Protein AF-W1XE69-F1 (afdb_monomer)

InterPro domains:
  IPR000795 Translational (tr)-type GTP-binding domain [PF00009] (1-71)
  IPR000795 Translational (tr)-type GTP-binding domain [PS51722] (1-72)
  IPR005225 Small GTP-binding domain [TIGR00231] (7-72)
  IPR027417 P-loop containing nucleoside triphosphate hydrolase [G3DSA:3.40.50.300] (1-72)
  IPR027417 P-loop containing nucleoside triphosphate hydrolase [SSF52540] (1-72)

Solvent-accessible surface area (backbone atoms only — not comparable to full-atom values): 4602 Å² total; per-residue (Å²): 137,59,88,59,72,44,78,50,73,50,75,54,92,97,41,83,46,76,47,74,46,64,39,84,47,79,93,38,48,71,57,37,56,61,56,54,78,76,46,85,55,47,78,53,87,67,49,88,88,75,44,86,45,73,65,55,53,53,52,52,50,50,37,57,76,70,68,37,53,69,48,113

Sequence (72 aa):
ITIQTGITSFQWENTKVNIIDTPGHMDFLAEVYRSLSVLDGAILLISAKDGVQAQTRILFHALRKMGIPTIF

Radius of gyration: 12.82 Å; Cα contacts (8 Å, |Δi|>4): 80; chains: 1; bounding box: 34×25×32 Å

Structure (mmCIF, N/CA/C/O backbone):
data_AF-W1XE69-F1
#
_entry.id   AF-W1XE69-F1
#
loop_
_atom_site.group_PDB
_atom_site.id
_atom_site.type_symbol
_atom_site.label_atom_id
_atom_site.label_alt_id
_atom_site.l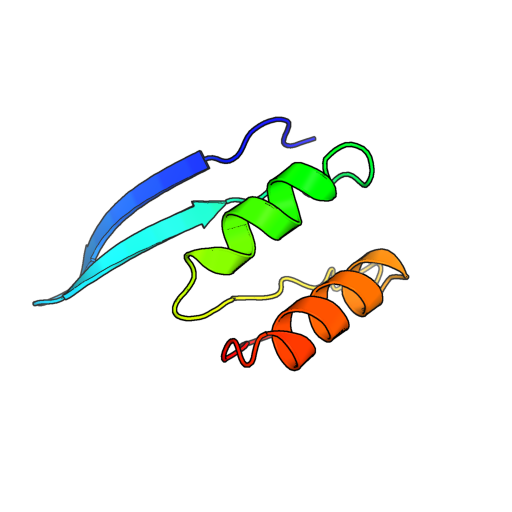abel_comp_id
_atom_site.label_asym_id
_atom_site.label_entity_id
_atom_site.label_seq_id
_atom_site.pdbx_PDB_ins_code
_atom_site.Cartn_x
_atom_site.Cartn_y
_atom_site.Cartn_z
_atom_site.occupancy
_atom_site.B_iso_or_equiv
_atom_site.auth_seq_id
_atom_site.auth_comp_id
_atom_site.auth_asym_id
_atom_site.auth_atom_id
_atom_site.pdbx_PDB_model_num
ATOM 1 N N . ILE A 1 1 ? 8.304 14.336 -5.252 1.00 45.16 1 ILE A N 1
ATOM 2 C CA . ILE A 1 1 ? 9.007 13.149 -4.713 1.00 45.16 1 ILE A CA 1
ATOM 3 C C . ILE A 1 1 ? 8.609 13.052 -3.248 1.00 45.16 1 ILE A C 1
ATOM 5 O O . ILE A 1 1 ? 8.957 13.955 -2.498 1.00 45.16 1 ILE A O 1
ATOM 9 N N . THR A 1 2 ? 7.813 12.049 -2.872 1.00 45.84 2 THR A N 1
ATOM 10 C CA . THR A 1 2 ? 7.454 11.777 -1.467 1.00 45.84 2 THR A CA 1
ATOM 11 C C . THR A 1 2 ? 8.512 10.843 -0.888 1.00 45.84 2 THR A C 1
ATOM 13 O O . THR A 1 2 ? 8.795 9.811 -1.492 1.00 45.84 2 THR A O 1
ATOM 16 N N . ILE A 1 3 ? 9.134 11.242 0.224 1.00 56.38 3 ILE A N 1
ATOM 17 C CA . ILE A 1 3 ? 10.352 10.613 0.772 1.00 56.38 3 ILE A CA 1
ATOM 18 C C . ILE A 1 3 ? 10.053 9.790 2.042 1.00 56.38 3 ILE A C 1
ATOM 20 O O . ILE A 1 3 ? 10.843 8.928 2.401 1.00 56.38 3 ILE A O 1
ATOM 24 N N . GLN A 1 4 ? 8.915 10.013 2.713 1.00 54.81 4 GLN A N 1
ATOM 25 C CA . GLN A 1 4 ? 8.540 9.310 3.947 1.00 54.81 4 GLN A CA 1
ATOM 26 C C . GLN A 1 4 ? 7.061 8.950 3.964 1.00 54.81 4 GLN A C 1
ATOM 28 O O . GLN A 1 4 ? 6.244 9.672 3.390 1.00 54.81 4 GLN A O 1
ATOM 33 N N . THR A 1 5 ? 6.730 7.863 4.665 1.00 59.09 5 THR A N 1
ATOM 34 C CA . THR A 1 5 ? 5.337 7.484 4.895 1.00 59.09 5 THR A CA 1
ATOM 35 C C . THR A 1 5 ? 4.624 8.533 5.761 1.00 59.09 5 THR A C 1
ATOM 37 O O . THR A 1 5 ? 5.003 8.748 6.914 1.00 59.09 5 THR A O 1
ATOM 40 N N . GLY A 1 6 ? 3.588 9.185 5.229 1.00 73.75 6 GLY A N 1
ATOM 41 C CA . GLY A 1 6 ? 2.752 10.136 5.967 1.00 73.75 6 GLY A CA 1
ATOM 42 C C . GLY A 1 6 ? 1.549 9.439 6.599 1.00 73.75 6 GLY A C 1
ATOM 43 O O . GLY A 1 6 ? 0.897 8.633 5.944 1.00 73.75 6 GLY A O 1
ATOM 44 N N . ILE A 1 7 ? 1.225 9.746 7.858 1.00 82.50 7 ILE A N 1
ATOM 45 C CA . ILE A 1 7 ? 0.003 9.244 8.506 1.00 82.50 7 ILE A CA 1
ATOM 46 C C . ILE A 1 7 ? -0.912 10.427 8.800 1.00 82.50 7 ILE A C 1
ATOM 48 O O . ILE A 1 7 ? -0.502 11.394 9.438 1.00 82.50 7 ILE A O 1
ATOM 52 N N . THR A 1 8 ? -2.157 10.351 8.342 1.00 88.38 8 THR A N 1
ATOM 53 C CA . THR A 1 8 ? -3.211 11.312 8.687 1.00 88.38 8 THR A CA 1
ATOM 54 C C . THR A 1 8 ? -4.448 10.558 9.138 1.00 88.38 8 THR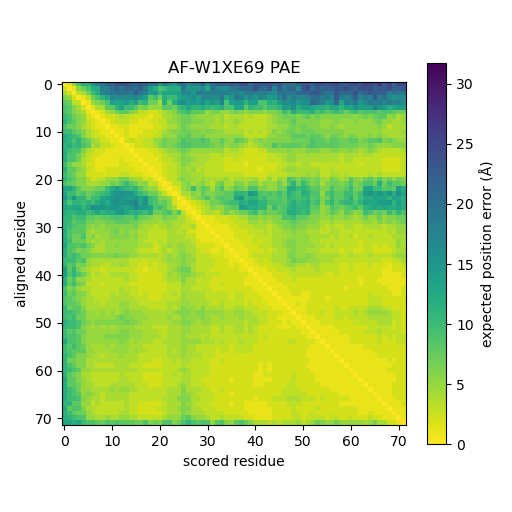 A C 1
ATOM 56 O O . THR A 1 8 ? -4.827 9.557 8.536 1.00 88.38 8 THR A O 1
ATOM 59 N N . SER A 1 9 ? -5.096 11.046 10.190 1.00 91.50 9 SER A N 1
ATOM 60 C CA . SER A 1 9 ? -6.318 10.447 10.717 1.00 91.50 9 SER A CA 1
ATOM 61 C C . SER A 1 9 ? -7.419 11.490 10.788 1.00 91.50 9 SER A C 1
ATOM 63 O O . SER A 1 9 ? -7.178 12.624 11.196 1.00 91.50 9 SER A O 1
ATOM 65 N N . PHE A 1 10 ? -8.635 11.090 10.443 1.00 92.12 10 PHE A N 1
ATOM 66 C CA . PHE A 1 10 ? -9.827 11.918 10.596 1.00 92.12 10 PHE A CA 1
ATOM 67 C C . PHE A 1 10 ? -11.034 11.052 10.958 1.00 92.12 10 PHE A C 1
ATOM 69 O O . PHE A 1 10 ? -11.001 9.825 10.848 1.00 92.12 10 PHE A O 1
ATOM 76 N N . GLN A 1 11 ? -12.091 11.696 11.442 1.00 95.94 11 GLN A N 1
ATOM 77 C CA . GLN A 1 11 ? -13.381 11.052 11.669 1.00 95.94 11 GLN A CA 1
ATOM 78 C C . GLN A 1 11 ? -14.278 11.307 10.465 1.00 95.94 11 GLN A C 1
ATOM 80 O O . GLN A 1 11 ? -14.427 12.453 10.038 1.00 95.94 11 GLN A O 1
ATOM 85 N N . TRP A 1 12 ? -14.874 10.246 9.936 1.00 93.94 12 TRP A N 1
ATOM 86 C CA . TRP A 1 12 ? -15.941 10.326 8.952 1.00 93.94 12 TRP A CA 1
ATOM 87 C C . TRP A 1 12 ? -17.168 9.620 9.516 1.00 93.94 12 TRP A C 1
ATOM 89 O O . TRP A 1 12 ? -17.131 8.417 9.777 1.00 93.94 12 TRP A O 1
ATOM 99 N N . GLU A 1 13 ? -18.239 10.380 9.745 1.00 94.62 13 GLU A N 1
ATOM 100 C CA . GLU A 1 13 ? -19.423 9.911 10.472 1.00 94.62 13 GLU A CA 1
ATOM 101 C C . GLU A 1 13 ? -19.039 9.285 11.829 1.00 94.62 13 GLU A C 1
ATOM 103 O O . GLU A 1 13 ? -18.469 9.969 12.676 1.00 94.62 13 GLU A O 1
ATOM 108 N N . ASN A 1 14 ? -19.326 7.995 12.037 1.00 95.81 14 ASN A N 1
ATOM 109 C CA . ASN A 1 14 ? -18.974 7.248 13.248 1.00 95.81 14 ASN A CA 1
ATOM 110 C C . ASN A 1 14 ? -17.748 6.327 13.053 1.00 95.81 14 ASN A C 1
ATOM 112 O O . ASN A 1 14 ? -17.576 5.355 13.788 1.00 95.81 14 ASN A O 1
ATOM 116 N N . THR A 1 15 ? -16.923 6.590 12.033 1.00 95.00 15 THR A N 1
ATOM 117 C CA . TH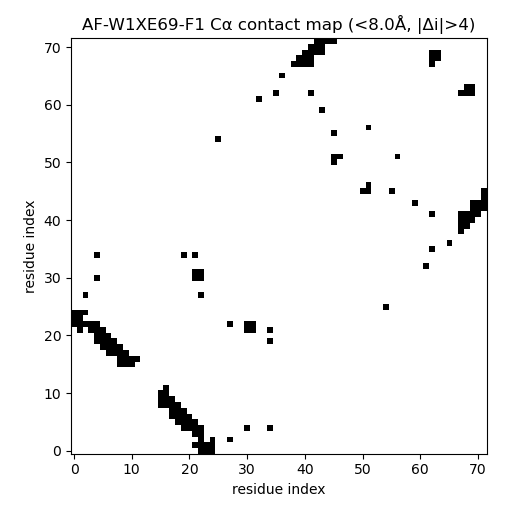R A 1 15 ? -15.760 5.765 11.672 1.00 95.00 15 THR A CA 1
ATOM 118 C C . THR A 1 15 ? -14.471 6.581 11.688 1.00 95.00 15 THR A C 1
ATOM 120 O O . THR A 1 15 ? -14.327 7.575 10.972 1.00 95.00 15 THR A O 1
ATOM 123 N N . LYS A 1 16 ? -13.478 6.109 12.452 1.00 94.81 16 LYS A N 1
ATOM 124 C CA . LYS A 1 16 ? -12.118 6.657 12.412 1.00 94.81 16 LYS A CA 1
ATOM 125 C C . LYS A 1 16 ? -11.393 6.122 11.183 1.00 94.81 16 LYS A C 1
ATOM 127 O O . LYS A 1 16 ? -11.157 4.921 11.085 1.00 94.81 16 LYS A O 1
ATOM 132 N N . VAL A 1 17 ? -10.974 7.016 10.299 1.00 94.19 17 VAL A N 1
ATOM 133 C CA . VAL A 1 17 ? -10.211 6.677 9.096 1.00 94.19 17 VAL A CA 1
ATOM 134 C C . VAL A 1 17 ? -8.749 7.055 9.308 1.00 94.19 17 VAL A C 1
ATOM 136 O O . VAL A 1 17 ? -8.448 8.162 9.758 1.00 94.19 17 VAL A O 1
ATOM 139 N N . ASN A 1 18 ? -7.837 6.134 8.990 1.00 92.81 18 ASN A N 1
ATOM 140 C CA . ASN A 1 18 ? -6.395 6.377 8.983 1.00 92.81 18 ASN A CA 1
ATOM 141 C C . ASN A 1 18 ? -5.883 6.215 7.553 1.00 92.81 18 ASN A C 1
ATOM 143 O O . ASN A 1 18 ? -6.053 5.159 6.951 1.00 92.81 18 ASN A O 1
ATOM 147 N N . ILE A 1 19 ? -5.257 7.259 7.023 1.00 91.00 19 ILE A N 1
ATOM 148 C CA . ILE A 1 19 ? -4.594 7.244 5.725 1.00 91.00 19 ILE A CA 1
ATOM 149 C C . ILE A 1 19 ? -3.099 7.085 5.963 1.00 91.00 19 ILE A C 1
ATOM 151 O O . ILE A 1 19 ? -2.503 7.848 6.726 1.00 91.00 19 ILE A O 1
ATOM 155 N N . ILE A 1 20 ? -2.520 6.101 5.281 1.00 88.31 20 ILE A N 1
ATOM 156 C CA . ILE A 1 20 ? -1.081 5.877 5.199 1.00 88.31 20 ILE A CA 1
ATOM 157 C C . ILE A 1 20 ? -0.660 6.214 3.768 1.00 88.31 20 ILE A C 1
ATOM 159 O O . ILE A 1 20 ? -0.984 5.481 2.837 1.00 88.31 20 ILE A O 1
ATOM 163 N N . ASP A 1 21 ? 0.033 7.334 3.594 1.00 83.81 21 ASP A N 1
ATOM 164 C CA . ASP A 1 21 ? 0.640 7.721 2.321 1.00 83.81 21 ASP A CA 1
ATOM 165 C C . ASP A 1 21 ? 1.996 7.032 2.197 1.00 83.81 21 ASP A C 1
ATOM 167 O O . ASP A 1 21 ? 2.869 7.267 3.024 1.00 83.81 21 ASP A O 1
ATOM 171 N N . THR A 1 22 ? 2.176 6.156 1.212 1.00 75.25 22 THR A N 1
ATOM 172 C CA . THR A 1 22 ? 3.429 5.412 1.022 1.00 75.25 22 THR A CA 1
ATOM 173 C C . THR A 1 22 ? 4.339 6.103 0.003 1.00 75.25 22 THR A C 1
ATOM 175 O O . THR A 1 22 ? 3.840 6.572 -1.021 1.00 75.25 22 THR A O 1
ATOM 178 N N . PRO A 1 23 ? 5.673 6.099 0.183 1.00 69.94 23 PRO A N 1
ATOM 179 C CA . PRO A 1 23 ? 6.598 6.638 -0.812 1.00 69.94 23 PRO A CA 1
ATOM 180 C C . PRO A 1 23 ? 6.421 5.983 -2.193 1.00 69.94 23 PRO A C 1
ATOM 182 O O . PRO A 1 23 ? 6.370 4.763 -2.314 1.00 69.94 23 PRO A O 1
ATOM 185 N N . GLY A 1 24 ? 6.362 6.792 -3.253 1.00 66.12 24 GLY A N 1
ATOM 186 C CA . GLY A 1 24 ? 6.147 6.315 -4.628 1.00 66.12 24 GLY A CA 1
ATOM 187 C C . GLY A 1 24 ? 7.420 5.984 -5.416 1.00 66.12 24 GLY A C 1
ATOM 188 O O . GLY A 1 24 ? 7.330 5.734 -6.614 1.00 66.12 24 GLY A O 1
ATOM 189 N N . HIS A 1 25 ? 8.603 6.048 -4.794 1.00 70.44 25 HIS A N 1
ATOM 190 C CA . HIS A 1 25 ? 9.888 5.813 -5.465 1.00 70.44 25 HIS A CA 1
ATOM 191 C C . HIS A 1 25 ? 10.451 4.423 -5.129 1.00 70.44 25 HIS A C 1
ATOM 193 O O . HIS A 1 25 ? 10.373 3.976 -3.985 1.00 70.44 25 HIS A O 1
ATOM 199 N N . MET A 1 26 ? 11.061 3.759 -6.118 1.00 62.41 26 MET A N 1
ATOM 200 C CA . MET A 1 26 ? 11.567 2.377 -6.020 1.00 62.41 26 MET A CA 1
ATOM 201 C C . MET A 1 26 ? 12.595 2.162 -4.902 1.00 62.41 26 MET A C 1
ATOM 203 O O . MET A 1 26 ? 12.670 1.069 -4.343 1.00 62.41 26 MET A O 1
ATOM 207 N N . ASP A 1 27 ? 13.338 3.204 -4.539 1.00 68.06 27 ASP A N 1
ATOM 208 C CA . ASP A 1 27 ? 14.343 3.147 -3.468 1.00 68.06 27 ASP A CA 1
ATOM 209 C C . ASP A 1 27 ? 13.730 2.881 -2.081 1.00 68.06 27 ASP A C 1
ATOM 211 O O . ASP A 1 27 ? 14.430 2.469 -1.161 1.00 68.06 27 ASP A O 1
ATOM 215 N N . PHE A 1 28 ? 12.413 3.055 -1.933 1.00 70.94 28 PHE A N 1
ATOM 216 C CA . PHE A 1 28 ? 11.685 2.879 -0.673 1.00 70.94 28 PHE A CA 1
ATOM 217 C C . PHE A 1 28 ? 10.781 1.646 -0.675 1.00 70.94 28 PHE A C 1
ATOM 219 O O . PHE A 1 28 ? 9.891 1.520 0.164 1.00 70.94 28 PHE A O 1
ATOM 226 N N . LEU A 1 29 ? 11.010 0.699 -1.590 1.00 75.06 29 LEU A N 1
ATOM 227 C CA . LEU A 1 29 ? 10.157 -0.477 -1.745 1.00 75.06 29 LEU A CA 1
ATOM 228 C C . LEU A 1 29 ? 10.006 -1.267 -0.431 1.00 75.06 29 LEU A C 1
ATOM 230 O O . LEU A 1 29 ? 8.899 -1.662 -0.078 1.00 75.06 29 LEU A O 1
ATOM 234 N N . ALA A 1 30 ? 11.084 -1.438 0.339 1.00 80.62 30 ALA A N 1
ATOM 235 C CA . ALA A 1 30 ? 11.033 -2.114 1.638 1.00 80.62 30 ALA A CA 1
ATOM 236 C C . ALA A 1 30 ? 10.100 -1.409 2.644 1.00 80.62 30 ALA A C 1
ATOM 238 O O . ALA A 1 30 ? 9.372 -2.071 3.385 1.00 80.62 30 ALA A O 1
ATOM 239 N N . GLU A 1 31 ? 10.085 -0.074 2.648 1.00 79.62 31 GLU A N 1
ATOM 240 C CA . GLU A 1 31 ? 9.186 0.711 3.495 1.00 79.62 31 GLU A CA 1
ATOM 241 C C . GLU A 1 31 ? 7.736 0.582 3.026 1.00 79.62 31 GLU A C 1
ATOM 243 O O . GLU A 1 31 ? 6.854 0.360 3.852 1.00 79.62 31 GLU A O 1
ATOM 248 N N . VAL A 1 32 ? 7.501 0.613 1.709 1.00 82.00 32 VAL A N 1
ATOM 249 C CA . VAL A 1 32 ? 6.179 0.367 1.120 1.00 82.00 32 VAL A CA 1
ATOM 250 C C . VAL A 1 32 ? 5.644 -0.991 1.574 1.00 82.00 32 VAL A C 1
ATOM 252 O O . VAL A 1 32 ? 4.555 -1.047 2.137 1.00 82.00 32 VAL A O 1
ATOM 255 N N . TYR A 1 33 ? 6.417 -2.074 1.430 1.00 84.94 33 TY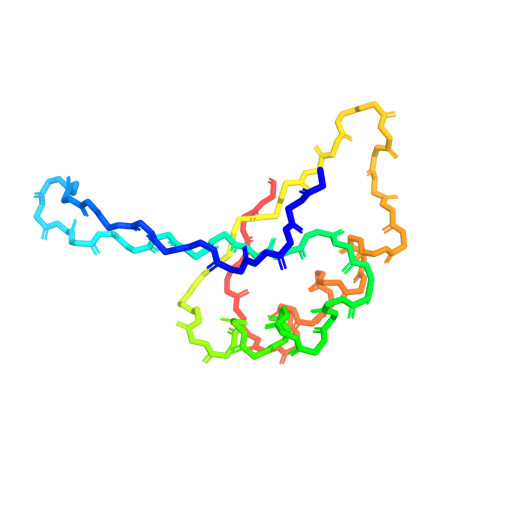R A N 1
ATOM 256 C CA . TYR A 1 33 ? 5.992 -3.412 1.866 1.00 84.94 33 TYR A CA 1
ATOM 257 C C . TYR A 1 33 ? 5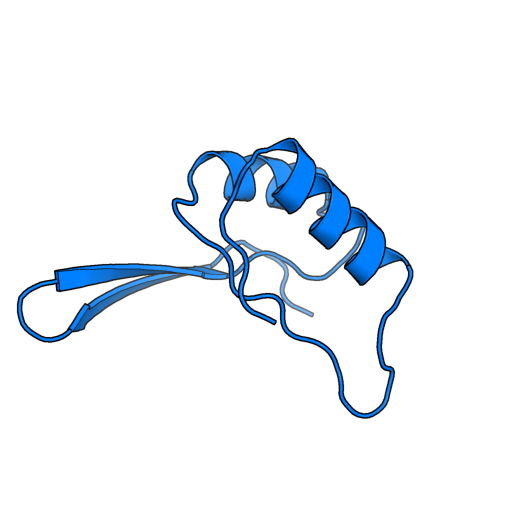.685 -3.485 3.367 1.00 84.94 33 TYR A C 1
ATOM 259 O O . TYR A 1 33 ? 4.723 -4.145 3.760 1.00 84.94 33 TYR A O 1
ATOM 267 N N . ARG A 1 34 ? 6.466 -2.797 4.207 1.00 85.19 34 ARG A N 1
ATOM 268 C CA . ARG A 1 34 ? 6.202 -2.714 5.651 1.00 85.19 34 ARG A C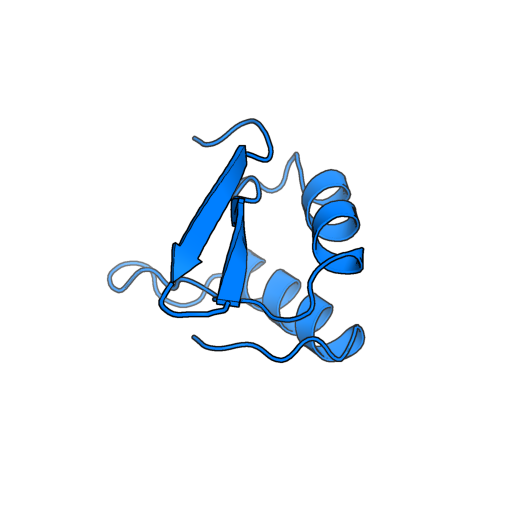A 1
ATOM 269 C C . ARG A 1 34 ? 4.909 -1.950 5.949 1.00 85.19 34 ARG A C 1
ATOM 271 O O . ARG A 1 34 ? 4.180 -2.324 6.860 1.00 85.19 34 ARG A O 1
ATOM 278 N N . SER A 1 35 ? 4.615 -0.897 5.193 1.00 84.69 35 SER A N 1
ATOM 279 C CA . SER A 1 35 ? 3.365 -0.150 5.327 1.00 84.69 35 SER A CA 1
ATOM 280 C C . SER A 1 35 ? 2.161 -0.967 4.850 1.00 84.69 35 SER A C 1
ATOM 282 O O . SER A 1 35 ? 1.108 -0.882 5.470 1.00 84.69 35 SER A O 1
ATOM 284 N N . LEU A 1 36 ? 2.309 -1.831 3.836 1.00 87.69 36 LEU A N 1
ATOM 285 C CA . LEU A 1 36 ? 1.224 -2.708 3.374 1.00 87.69 36 LEU A CA 1
ATOM 286 C C . LEU A 1 36 ? 0.748 -3.704 4.440 1.00 87.69 36 LEU A C 1
ATOM 2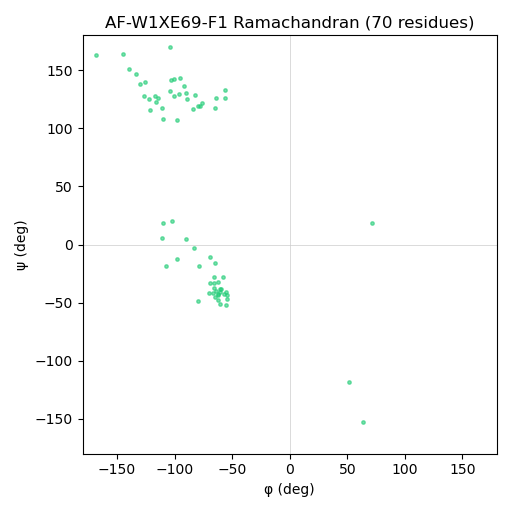88 O O . LEU A 1 36 ? -0.430 -4.042 4.461 1.00 87.69 36 LEU A O 1
ATOM 292 N N . SER A 1 37 ? 1.623 -4.181 5.334 1.00 85.94 37 SER A N 1
ATOM 293 C CA . SER A 1 37 ? 1.255 -5.224 6.307 1.00 85.94 37 SER A CA 1
ATOM 294 C C . SER A 1 37 ? 0.281 -4.765 7.394 1.00 85.94 37 SER A C 1
ATOM 296 O O . SER A 1 37 ? -0.195 -5.597 8.159 1.00 85.94 37 SER A O 1
ATOM 298 N N . VAL A 1 38 ? 0.027 -3.460 7.500 1.00 88.81 38 VAL A N 1
ATOM 299 C CA . VAL A 1 38 ? -0.899 -2.875 8.481 1.00 88.81 38 VAL A CA 1
ATOM 300 C C . VAL A 1 38 ? -2.165 -2.306 7.834 1.00 88.81 38 VAL A C 1
ATOM 302 O O . VAL A 1 38 ? -2.953 -1.662 8.519 1.00 88.81 38 VAL A O 1
ATOM 305 N N . LEU A 1 39 ? -2.346 -2.499 6.523 1.00 90.88 39 LEU A N 1
ATOM 306 C CA . LEU A 1 39 ? -3.500 -1.985 5.792 1.00 90.88 39 LEU A CA 1
ATOM 307 C C . LEU A 1 39 ? -4.649 -2.991 5.783 1.00 90.88 39 LEU A C 1
ATOM 309 O O . LEU A 1 39 ? -4.482 -4.129 5.350 1.00 90.88 39 LEU A O 1
ATOM 313 N N . ASP A 1 40 ? -5.839 -2.514 6.138 1.00 93.75 40 ASP A N 1
ATOM 314 C CA . ASP A 1 40 ? -7.098 -3.238 5.926 1.00 93.75 40 ASP A CA 1
ATOM 315 C C . ASP A 1 40 ? -7.596 -3.127 4.471 1.00 93.75 40 ASP A C 1
ATOM 317 O O . ASP A 1 40 ? -8.415 -3.923 4.015 1.00 93.75 40 ASP A O 1
ATOM 321 N N . GLY A 1 41 ? -7.098 -2.137 3.724 1.00 94.12 41 GLY A N 1
ATOM 322 C CA . GLY A 1 41 ? -7.434 -1.884 2.327 1.00 94.12 41 GLY A CA 1
ATOM 323 C C . GLY A 1 41 ? -6.486 -0.872 1.685 1.00 94.12 41 GLY A C 1
ATOM 324 O O . GLY A 1 41 ? -5.776 -0.143 2.378 1.00 94.12 41 GLY A O 1
ATOM 325 N N . ALA A 1 42 ? -6.465 -0.827 0.354 1.00 93.31 42 ALA A N 1
ATOM 326 C CA . ALA A 1 42 ? -5.593 0.062 -0.410 1.00 93.31 42 ALA A CA 1
ATOM 327 C C . ALA A 1 42 ? -6.339 0.784 -1.541 1.00 93.31 42 ALA A C 1
ATOM 329 O O . ALA A 1 42 ? -7.231 0.224 -2.179 1.00 93.31 42 ALA A O 1
ATOM 330 N N . ILE A 1 43 ? -5.923 2.021 -1.818 1.00 93.25 43 ILE A N 1
ATOM 331 C CA . ILE A 1 43 ? -6.320 2.776 -3.010 1.00 93.25 43 ILE A CA 1
ATOM 332 C C . ILE A 1 43 ? -5.085 2.897 -3.900 1.00 93.25 43 ILE A C 1
ATOM 334 O O . ILE A 1 43 ? -4.080 3.481 -3.498 1.00 93.25 43 ILE A O 1
ATOM 338 N N . LEU A 1 44 ? -5.149 2.328 -5.100 1.00 91.81 44 LEU A N 1
ATOM 339 C CA . LEU A 1 44 ? -4.064 2.351 -6.070 1.00 91.81 44 LEU A CA 1
ATOM 340 C C . LEU A 1 44 ? -4.307 3.461 -7.094 1.00 91.81 44 LEU A C 1
ATOM 342 O O . LEU A 1 44 ? -5.143 3.329 -7.978 1.00 91.81 44 LEU A O 1
ATOM 346 N N . LEU A 1 45 ? -3.540 4.545 -7.001 1.00 90.94 45 LEU A N 1
ATOM 347 C CA . LEU A 1 45 ? -3.641 5.664 -7.936 1.00 90.94 45 LEU A CA 1
ATOM 348 C C . LEU A 1 45 ? -2.857 5.383 -9.225 1.00 90.94 45 LEU A C 1
ATOM 350 O O . LEU A 1 45 ? -1.669 5.054 -9.185 1.00 90.94 45 LEU A O 1
ATOM 354 N N . ILE A 1 46 ? -3.513 5.555 -10.375 1.00 91.25 46 ILE A N 1
ATOM 355 C CA . ILE A 1 46 ? -2.916 5.371 -11.703 1.00 91.25 46 ILE A CA 1
ATOM 356 C C . ILE A 1 46 ? -2.928 6.709 -12.448 1.00 91.25 46 ILE A C 1
ATOM 358 O O . ILE A 1 46 ? -3.962 7.365 -12.563 1.00 91.25 46 ILE A O 1
ATOM 362 N N . SER A 1 47 ? -1.769 7.118 -12.971 1.00 91.38 47 SER A N 1
ATOM 363 C CA . SER A 1 47 ? -1.653 8.323 -13.803 1.00 91.38 47 SER A CA 1
ATOM 364 C C . SER A 1 47 ? -2.461 8.148 -15.089 1.00 91.38 47 SER A C 1
ATOM 366 O O . SER A 1 47 ? -2.229 7.206 -15.841 1.00 91.38 47 SER A O 1
ATOM 368 N N . ALA A 1 48 ? -3.364 9.083 -15.391 1.00 94.38 48 ALA A N 1
ATOM 369 C CA . ALA A 1 48 ? -4.109 9.072 -16.653 1.00 94.38 48 ALA A CA 1
ATOM 370 C C . ALA A 1 48 ? -3.203 9.305 -17.877 1.00 94.38 48 ALA A C 1
ATOM 372 O O . ALA A 1 48 ? -3.510 8.845 -18.973 1.00 94.38 48 ALA A O 1
ATOM 373 N N . LYS A 1 49 ? -2.083 10.015 -17.692 1.00 95.12 49 LYS A N 1
ATOM 374 C CA . LYS A 1 49 ? -1.111 10.298 -18.754 1.00 95.12 49 LYS A CA 1
ATOM 375 C C . LYS A 1 49 ? -0.191 9.108 -19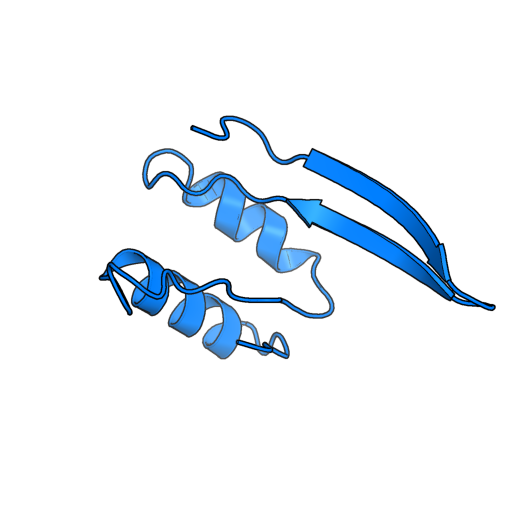.009 1.00 95.12 49 LYS A C 1
ATOM 377 O O . LYS A 1 49 ? 0.031 8.742 -20.158 1.00 95.12 49 LYS A O 1
ATOM 382 N N . ASP A 1 50 ? 0.369 8.547 -17.940 1.00 92.31 50 ASP A N 1
ATOM 383 C CA . ASP A 1 50 ? 1.445 7.553 -18.034 1.00 92.31 50 ASP A CA 1
ATOM 384 C C . ASP A 1 50 ? 0.932 6.110 -17.919 1.00 92.31 50 ASP A C 1
ATOM 386 O O . ASP A 1 50 ? 1.663 5.164 -18.208 1.00 92.31 50 ASP A O 1
ATOM 390 N N . GLY A 1 51 ? -0.326 5.937 -17.508 1.00 93.00 51 GLY A N 1
ATOM 391 C CA . GLY A 1 51 ? -0.988 4.648 -17.378 1.00 93.00 51 GLY A CA 1
ATOM 392 C C . GLY A 1 51 ? -0.349 3.733 -16.332 1.00 93.00 51 GLY A C 1
ATOM 393 O O . GLY A 1 51 ? 0.255 4.164 -15.347 1.00 93.00 51 GLY A O 1
ATOM 394 N N . VAL A 1 52 ? -0.515 2.427 -16.549 1.00 93.44 52 VAL A N 1
ATOM 395 C CA . VAL A 1 52 ? 0.052 1.382 -15.693 1.00 93.44 52 VAL A CA 1
ATOM 396 C C . VAL A 1 52 ? 1.540 1.231 -15.982 1.00 93.44 52 VAL A C 1
ATOM 398 O O . VAL A 1 52 ? 1.941 0.880 -17.089 1.00 93.44 52 VAL A O 1
ATOM 401 N N . GLN A 1 53 ? 2.360 1.408 -14.951 1.00 90.75 53 GLN A N 1
ATOM 402 C CA . GLN A 1 53 ? 3.808 1.249 -15.040 1.00 90.75 53 GLN A CA 1
ATOM 403 C C . GLN A 1 53 ? 4.272 -0.073 -14.410 1.00 90.75 53 GLN A C 1
ATOM 405 O O . GLN A 1 53 ? 3.514 -0.768 -13.725 1.00 90.75 53 GLN A O 1
ATOM 410 N N . ALA A 1 54 ? 5.546 -0.430 -14.610 1.00 90.00 54 ALA A N 1
ATOM 411 C CA . ALA A 1 54 ? 6.137 -1.631 -14.013 1.00 90.00 54 ALA A CA 1
ATOM 412 C C . ALA A 1 54 ? 5.967 -1.658 -12.481 1.00 90.00 54 ALA A C 1
ATOM 414 O O . ALA A 1 54 ? 5.553 -2.676 -11.927 1.00 90.00 54 ALA A O 1
ATOM 415 N N . GLN A 1 55 ? 6.189 -0.519 -11.819 1.00 83.50 55 GLN A N 1
ATOM 416 C CA . GLN A 1 55 ? 5.994 -0.355 -10.376 1.00 83.50 55 GLN A CA 1
ATOM 417 C C . GLN A 1 55 ? 4.537 -0.560 -9.941 1.00 83.50 55 GLN A C 1
ATOM 419 O O . GLN A 1 55 ? 4.281 -1.281 -8.979 1.00 83.50 55 GLN A O 1
ATOM 424 N N . THR A 1 56 ? 3.574 -0.026 -10.702 1.00 88.94 56 THR A N 1
ATOM 425 C CA . THR A 1 56 ? 2.137 -0.211 -10.453 1.00 88.94 56 THR A CA 1
ATOM 426 C C . THR A 1 56 ? 1.782 -1.697 -10.443 1.00 88.94 56 THR A C 1
ATOM 428 O O . THR A 1 56 ? 1.066 -2.159 -9.558 1.00 88.94 56 THR A O 1
ATOM 431 N N . ARG A 1 57 ? 2.333 -2.480 -11.383 1.00 91.75 57 ARG A N 1
ATOM 432 C CA . ARG A 1 57 ? 2.113 -3.935 -11.448 1.00 91.75 57 ARG A CA 1
ATOM 433 C C . ARG A 1 57 ? 2.730 -4.683 -10.269 1.00 91.75 57 ARG A C 1
ATOM 435 O O . ARG A 1 57 ? 2.101 -5.606 -9.756 1.00 91.75 57 ARG A O 1
ATOM 442 N N . ILE A 1 58 ? 3.944 -4.311 -9.860 1.00 90.56 58 ILE A N 1
ATOM 443 C CA . ILE A 1 58 ? 4.629 -4.926 -8.713 1.00 90.56 58 ILE A CA 1
ATOM 444 C C . ILE A 1 58 ? 3.818 -4.688 -7.436 1.00 90.56 58 ILE A C 1
ATOM 446 O O . ILE A 1 58 ? 3.530 -5.640 -6.710 1.00 90.56 58 ILE A O 1
ATOM 450 N N . LEU A 1 59 ? 3.386 -3.444 -7.208 1.00 89.25 59 LEU A N 1
ATOM 451 C CA . LEU A 1 59 ? 2.604 -3.080 -6.031 1.00 89.25 59 LEU A CA 1
ATOM 452 C C . LEU A 1 59 ? 1.233 -3.763 -6.028 1.00 89.25 59 LEU A C 1
ATOM 454 O O . LEU A 1 59 ? 0.836 -4.356 -5.028 1.00 89.25 59 LEU A O 1
ATOM 458 N N . PHE A 1 60 ? 0.540 -3.767 -7.169 1.00 92.31 60 PHE A N 1
ATOM 459 C CA . PHE A 1 60 ? -0.742 -4.454 -7.299 1.00 92.31 60 PHE A CA 1
ATOM 460 C C . PHE A 1 60 ? -0.619 -5.963 -7.043 1.00 92.31 60 PHE A C 1
ATOM 462 O O . PHE A 1 60 ? -1.448 -6.548 -6.348 1.00 92.31 60 PHE A O 1
ATOM 469 N N . HIS A 1 61 ? 0.440 -6.607 -7.545 1.00 93.44 61 HIS A N 1
ATOM 470 C CA . HIS A 1 61 ? 0.692 -8.020 -7.266 1.00 93.44 61 HIS A CA 1
ATOM 471 C C . HIS A 1 61 ? 0.973 -8.275 -5.778 1.00 93.44 61 HIS A C 1
ATOM 473 O O . HIS A 1 61 ? 0.476 -9.259 -5.229 1.00 93.44 61 HIS A O 1
ATOM 479 N N . ALA A 1 62 ? 1.725 -7.392 -5.114 1.00 91.50 62 ALA A N 1
ATOM 480 C CA . ALA A 1 62 ? 1.979 -7.477 -3.678 1.00 91.50 62 ALA A CA 1
ATOM 481 C C . ALA A 1 62 ? 0.682 -7.395 -2.861 1.00 91.50 62 ALA A C 1
ATOM 483 O O . ALA A 1 62 ? 0.409 -8.295 -2.069 1.00 91.50 62 ALA A O 1
ATOM 484 N N . LEU A 1 63 ? -0.148 -6.380 -3.126 1.00 93.00 63 LEU A N 1
ATOM 485 C CA . LEU A 1 63 ? -1.459 -6.199 -2.496 1.00 93.00 63 LEU A CA 1
ATOM 486 C C . LEU A 1 63 ? -2.338 -7.447 -2.664 1.00 93.00 63 LEU A C 1
ATOM 488 O O . LEU A 1 63 ? -2.884 -7.970 -1.693 1.00 93.00 63 LEU A O 1
ATOM 492 N N . ARG A 1 64 ? -2.396 -7.995 -3.886 1.00 94.75 64 ARG A N 1
ATOM 493 C CA . ARG A 1 64 ? -3.138 -9.227 -4.196 1.00 94.75 64 ARG A CA 1
ATOM 494 C C . ARG A 1 64 ? -2.607 -10.444 -3.445 1.00 94.75 64 ARG A C 1
ATOM 496 O O . ARG A 1 64 ? -3.403 -11.231 -2.943 1.00 94.75 64 ARG A O 1
ATOM 503 N N . LYS A 1 65 ? -1.285 -10.612 -3.368 1.00 94.38 65 LYS A N 1
ATOM 504 C CA . LYS A 1 65 ? -0.649 -11.731 -2.656 1.00 94.38 65 LYS A CA 1
ATOM 505 C C . LYS A 1 65 ? -0.895 -11.660 -1.147 1.00 94.38 65 LYS A C 1
ATOM 507 O O . LYS A 1 65 ? -1.014 -12.699 -0.509 1.00 94.38 65 LYS A O 1
ATOM 512 N N . MET A 1 66 ? -0.979 -10.451 -0.599 1.00 93.38 66 MET A N 1
ATOM 513 C CA . MET A 1 66 ? -1.274 -10.200 0.813 1.00 93.38 66 MET A CA 1
ATOM 514 C C . MET A 1 66 ? -2.778 -10.230 1.128 1.00 93.38 66 MET A C 1
ATOM 516 O O . MET A 1 66 ? -3.150 -10.112 2.288 1.00 93.38 66 MET A O 1
ATOM 520 N N . GLY A 1 67 ? -3.642 -10.406 0.121 1.00 95.06 67 GLY A N 1
ATOM 521 C CA . GLY A 1 67 ? -5.093 -10.462 0.307 1.00 95.06 67 GLY A CA 1
ATOM 522 C C . GLY A 1 67 ? -5.732 -9.115 0.651 1.00 95.06 67 GLY A C 1
ATOM 523 O O . GLY A 1 67 ? -6.852 -9.102 1.149 1.00 95.06 67 GLY A O 1
ATOM 524 N N . ILE A 1 68 ? -5.050 -7.997 0.384 1.00 95.56 68 ILE A N 1
ATOM 525 C CA . ILE A 1 68 ? -5.527 -6.654 0.730 1.00 95.56 68 ILE A CA 1
ATOM 526 C C . ILE A 1 68 ? -6.561 -6.199 -0.317 1.00 95.56 68 ILE A C 1
ATOM 528 O O . ILE A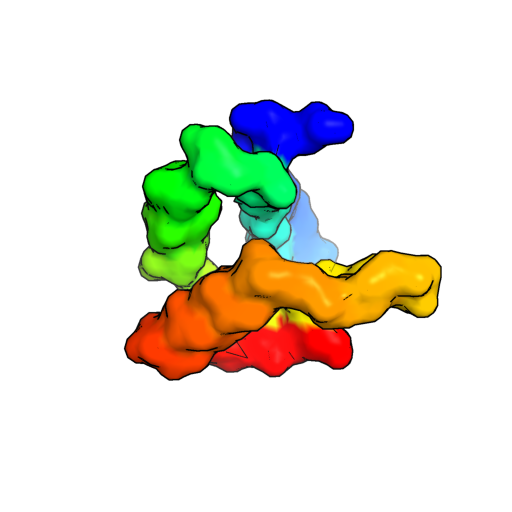 1 68 ? -6.218 -6.085 -1.505 1.00 95.56 68 ILE A O 1
ATOM 532 N N . PRO A 1 69 ? -7.819 -5.915 0.076 1.00 96.69 69 PRO A N 1
ATOM 533 C CA . PRO A 1 69 ? -8.817 -5.337 -0.818 1.00 96.69 69 PRO A CA 1
ATOM 534 C C . PRO A 1 69 ? -8.300 -4.031 -1.426 1.00 96.69 69 PRO A C 1
ATOM 536 O O . PRO A 1 69 ? -7.856 -3.136 -0.710 1.00 96.69 69 PRO A O 1
ATOM 539 N N . THR A 1 70 ? -8.322 -3.929 -2.756 1.00 95.00 70 THR A N 1
ATOM 540 C CA . THR A 1 70 ? -7.735 -2.792 -3.478 1.00 95.00 70 THR A CA 1
ATOM 541 C C . THR A 1 70 ? -8.751 -2.169 -4.426 1.00 95.00 70 THR A C 1
ATOM 543 O O . THR A 1 70 ? -9.325 -2.874 -5.257 1.00 95.00 70 THR A O 1
ATOM 546 N N . ILE A 1 71 ? -8.929 -0.854 -4.316 1.00 95.12 71 ILE A N 1
ATOM 547 C CA . ILE A 1 71 ? -9.679 -0.010 -5.257 1.00 95.12 71 ILE A CA 1
ATOM 548 C C . ILE A 1 71 ? -8.662 0.705 -6.157 1.00 95.12 71 ILE A C 1
ATOM 550 O O . ILE A 1 71 ? -7.594 1.081 -5.674 1.00 95.12 71 ILE A O 1
ATOM 554 N N . PHE A 1 72 ? -8.961 0.874 -7.444 1.00 87.56 72 PHE A N 1
ATOM 555 C CA . PHE A 1 72 ? -8.105 1.546 -8.428 1.00 87.56 72 PHE A CA 1
ATOM 556 C C . PHE A 1 72 ? -8.932 2.404 -9.385 1.00 87.56 72 PHE A C 1
ATOM 558 O O . PHE A 1 72 ? -10.121 2.062 -9.585 1.00 87.56 72 PHE A O 1
#

Foldseek 3Di:
DDDDWDWDWDDDDPDIDIDTDADPDPVCVVVVLVVLLPDQAEEQDADPVPGQDPSSVVSVVSCVVSVHHYHD

Mean predicted aligned error: 5.19 Å

Nearest PDB structures (foldseek):
  7l20-assembly1_w  TM=9.154E-01  e=1.430E-04  Homo sapiens
  8p2h-assembly1_E  TM=8.617E-01  e=1.170E-04  Staphylococcus aureus subsp. aureus NCTC 8325
  3zzu-assembly2_B  TM=8.715E-01  e=3.897E-04  Staphylococcus aureus
  2hcj-assembly1_B  TM=7.570E-01  e=5.820E-04  Escherichia coli
  7unv-assembly1_x  TM=9.131E-01  e=6.038E-03  Pseudomonas aeruginosa PAO1

Organism: NCBI:txid408170

Secondary structure (DSSP, 8-state):
---S-EEEEEEETTEEEEEEEPP-SGGGHHHHHHHHTT-S-EE---BTTTBS-HHHHHHHHHHHHTT--EE-

pLDDT: mean 85.68, std 12.18, range [45.16, 96.69]